Protein AF-A0A814Z137-F1 (afdb_monomer_lite)

InterPro domains:
  IPR005804 Fatty acid desaturase domain [PF00487] (3-78)

pLDDT: mean 86.77, std 10.57, range [56.31, 95.62]

Sequence (84 aa):
MLICGLCSSLRLFYFGTYIPHRPELVDGKFDQAVSWEKSKSASANRLVSFLCCYHFDYHWEHHRWPYAPWWDLWKCKELTKKIN

Structure (mmCIF, N/CA/C/O backbone):
data_AF-A0A814Z137-F1
#
_entry.id   AF-A0A814Z137-F1
#
loop_
_atom_site.group_PDB
_atom_site.id
_atom_site.type_symbol
_atom_site.label_atom_id
_atom_site.label_alt_id
_atom_site.label_comp_id
_atom_site.label_asym_id
_atom_site.label_entity_id
_atom_site.label_seq_id
_atom_site.pdbx_PDB_ins_code
_atom_site.Cartn_x
_atom_site.Cartn_y
_atom_site.Cartn_z
_atom_site.occupancy
_atom_site.B_iso_or_equiv
_atom_site.auth_seq_id
_atom_site.auth_comp_id
_atom_site.auth_asym_id
_atom_site.auth_atom_id
_atom_site.pdbx_PDB_model_num
ATOM 1 N N . MET A 1 1 ? 25.389 1.550 -8.597 1.00 67.81 1 MET A N 1
ATOM 2 C CA . MET A 1 1 ? 24.393 0.454 -8.527 1.00 67.81 1 MET A CA 1
ATOM 3 C C . MET A 1 1 ? 23.912 0.180 -7.098 1.00 67.81 1 MET A C 1
ATOM 5 O O . MET A 1 1 ? 22.708 0.125 -6.899 1.00 67.81 1 MET A O 1
ATOM 9 N N . LEU A 1 2 ? 24.805 0.103 -6.099 1.00 83.56 2 LEU A N 1
ATOM 10 C CA . LEU A 1 2 ? 24.447 -0.116 -4.681 1.00 83.56 2 LEU A CA 1
ATOM 11 C C . LEU A 1 2 ? 23.483 0.931 -4.088 1.00 83.56 2 LEU A C 1
ATOM 13 O O . LEU A 1 2 ? 22.535 0.568 -3.401 1.00 83.56 2 LEU A O 1
ATOM 17 N N . ILE A 1 3 ? 23.688 2.215 -4.396 1.00 89.50 3 ILE A N 1
ATOM 18 C CA . ILE A 1 3 ? 22.880 3.316 -3.843 1.00 89.50 3 ILE A CA 1
ATOM 19 C C . ILE A 1 3 ? 21.408 3.200 -4.273 1.00 89.50 3 ILE A C 1
ATOM 21 O O . ILE A 1 3 ? 20.517 3.277 -3.434 1.00 89.50 3 ILE A O 1
ATOM 25 N N . CYS A 1 4 ? 21.141 2.934 -5.557 1.00 89.81 4 CYS A N 1
ATOM 26 C CA . CYS A 1 4 ? 19.773 2.796 -6.067 1.00 89.81 4 CYS A CA 1
ATOM 27 C C . CYS A 1 4 ? 19.031 1.614 -5.426 1.00 89.81 4 CYS A C 1
ATOM 29 O O . CYS A 1 4 ? 17.864 1.748 -5.063 1.00 89.81 4 CYS A O 1
ATOM 31 N N . GLY A 1 5 ? 19.714 0.475 -5.256 1.00 91.00 5 GLY A N 1
ATOM 32 C CA . GLY A 1 5 ? 19.143 -0.702 -4.599 1.00 91.00 5 GLY A CA 1
ATOM 33 C C . GLY A 1 5 ? 18.801 -0.432 -3.136 1.00 91.00 5 GLY A C 1
ATOM 34 O O . GLY A 1 5 ? 17.692 -0.730 -2.703 1.00 91.00 5 GLY A O 1
ATOM 35 N N . LEU A 1 6 ? 19.705 0.218 -2.396 1.00 94.81 6 LEU A N 1
ATOM 36 C CA . LEU A 1 6 ? 19.467 0.577 -0.999 1.00 94.81 6 LEU A CA 1
ATOM 37 C C . LEU A 1 6 ? 18.286 1.545 -0.856 1.00 94.81 6 LEU A C 1
ATOM 39 O O . LEU A 1 6 ? 17.399 1.303 -0.042 1.00 94.81 6 LEU A O 1
ATOM 43 N N . CYS A 1 7 ? 18.224 2.597 -1.678 1.00 94.19 7 CYS A N 1
ATOM 44 C CA . CYS A 1 7 ? 17.098 3.532 -1.676 1.00 94.19 7 CYS A CA 1
ATOM 45 C C . CYS A 1 7 ? 15.770 2.839 -2.013 1.00 94.19 7 CYS A C 1
ATOM 47 O O . CYS A 1 7 ? 14.757 3.119 -1.374 1.00 94.19 7 CYS A O 1
ATOM 49 N N . SER A 1 8 ? 15.770 1.915 -2.979 1.00 91.00 8 SER A N 1
ATOM 50 C CA . SER A 1 8 ? 14.578 1.138 -3.335 1.00 91.00 8 SER A CA 1
ATOM 51 C C . SER A 1 8 ? 14.113 0.250 -2.178 1.00 91.00 8 SER A C 1
ATOM 53 O O . SER A 1 8 ? 12.929 0.253 -1.843 1.00 91.00 8 SER A O 1
ATOM 55 N N . SER A 1 9 ? 15.033 -0.470 -1.531 1.00 93.62 9 SER A N 1
ATOM 56 C CA . SER A 1 9 ? 14.719 -1.323 -0.379 1.00 93.62 9 SER A CA 1
ATOM 57 C C . SER A 1 9 ? 14.232 -0.512 0.820 1.00 93.62 9 SER A C 1
ATOM 59 O O . SER A 1 9 ? 13.246 -0.889 1.448 1.00 93.62 9 SER A O 1
ATOM 61 N N . LEU A 1 10 ? 14.863 0.631 1.107 1.00 95.31 10 LEU A N 1
ATOM 62 C CA . LEU A 1 10 ? 14.432 1.542 2.170 1.00 95.31 10 LEU A CA 1
ATOM 63 C C . LEU A 1 10 ? 13.029 2.090 1.905 1.00 95.31 10 LEU A C 1
ATOM 65 O O . LEU A 1 10 ? 12.204 2.109 2.815 1.00 95.31 10 LEU A O 1
ATOM 69 N N . ARG A 1 11 ? 12.736 2.492 0.662 1.00 94.56 11 ARG A N 1
ATOM 70 C CA . ARG A 1 11 ? 11.401 2.952 0.261 1.00 94.56 11 ARG A CA 1
ATOM 71 C C . ARG A 1 11 ? 10.350 1.864 0.483 1.00 94.56 11 ARG A C 1
ATOM 73 O O . ARG A 1 11 ? 9.326 2.138 1.106 1.00 94.56 11 ARG A O 1
ATOM 80 N N . LEU A 1 12 ? 10.611 0.646 0.002 1.00 92.31 12 LEU A N 1
ATOM 81 C CA . LEU A 1 12 ? 9.702 -0.489 0.160 1.00 92.31 12 LEU A CA 1
ATOM 82 C C . LEU A 1 12 ? 9.481 -0.827 1.637 1.00 92.31 12 LEU A C 1
ATOM 84 O O . LEU A 1 12 ? 8.338 -0.951 2.063 1.00 92.31 12 LEU A O 1
ATOM 88 N N . PHE A 1 13 ? 10.552 -0.921 2.426 1.00 93.44 13 PHE A N 1
ATOM 89 C CA . PHE A 1 13 ? 10.456 -1.206 3.855 1.00 93.44 13 PHE A CA 1
ATOM 90 C C . PHE A 1 13 ? 9.667 -0.122 4.592 1.00 93.44 13 PHE A C 1
ATOM 92 O O . PHE A 1 13 ? 8.762 -0.427 5.365 1.00 93.44 13 PHE A O 1
ATOM 99 N N . TYR A 1 14 ? 9.974 1.151 4.338 1.00 93.44 14 TYR A N 1
ATOM 100 C CA . TYR A 1 14 ? 9.358 2.257 5.058 1.00 93.44 14 TYR A CA 1
ATOM 101 C C . TYR A 1 14 ? 7.855 2.362 4.770 1.00 93.44 14 TYR A C 1
ATOM 103 O O . TYR A 1 14 ? 7.048 2.324 5.700 1.00 93.44 14 TYR A O 1
ATOM 111 N N . PHE A 1 15 ? 7.464 2.442 3.494 1.00 93.25 15 PHE A N 1
ATOM 112 C CA . PHE A 1 15 ? 6.060 2.619 3.109 1.00 93.25 15 PHE A CA 1
ATOM 113 C C . PHE A 1 15 ? 5.257 1.315 3.097 1.00 93.25 15 PHE A C 1
ATOM 115 O O . PHE A 1 15 ? 4.065 1.342 3.384 1.00 93.25 15 PHE A O 1
ATOM 122 N N . GLY A 1 16 ? 5.889 0.191 2.759 1.00 90.00 16 GLY A N 1
ATOM 123 C CA . GLY A 1 16 ? 5.230 -1.109 2.636 1.00 90.00 16 GLY A CA 1
ATOM 124 C C . GLY A 1 16 ? 5.187 -1.918 3.931 1.00 90.00 16 GLY A C 1
ATOM 125 O O . GLY A 1 16 ? 4.288 -2.734 4.084 1.00 90.00 16 GLY A O 1
ATOM 126 N N . THR A 1 17 ? 6.110 -1.704 4.875 1.00 89.50 17 THR A N 1
ATOM 127 C CA . THR A 1 17 ? 6.178 -2.505 6.111 1.00 89.50 17 THR A CA 1
ATOM 128 C C . THR A 1 17 ? 6.099 -1.645 7.366 1.00 89.50 17 THR A C 1
ATOM 130 O O . THR A 1 17 ? 5.223 -1.869 8.193 1.00 89.50 17 THR A O 1
ATOM 133 N N . TYR A 1 18 ? 6.961 -0.644 7.531 1.00 90.31 18 TYR A N 1
ATOM 134 C CA . TYR A 1 18 ? 7.052 0.094 8.790 1.00 90.31 18 TYR A CA 1
ATOM 135 C C . TYR A 1 18 ? 5.816 0.960 9.070 1.00 90.31 18 TYR A C 1
ATOM 137 O O . TYR A 1 18 ? 5.196 0.810 10.118 1.00 90.31 18 TYR A O 1
ATOM 145 N N . ILE A 1 19 ? 5.422 1.849 8.149 1.00 89.94 19 ILE A N 1
ATOM 146 C CA . ILE A 1 19 ? 4.264 2.737 8.364 1.00 89.94 19 ILE A CA 1
ATOM 147 C C . ILE A 1 19 ? 2.961 1.958 8.632 1.00 89.94 19 ILE A C 1
ATOM 149 O O . ILE A 1 19 ? 2.280 2.316 9.592 1.00 89.94 19 ILE A O 1
ATOM 153 N N . PRO A 1 20 ? 2.599 0.918 7.853 1.00 88.69 20 PRO A N 1
ATOM 154 C CA . PRO A 1 20 ? 1.337 0.198 8.048 1.00 88.69 20 PRO A CA 1
ATOM 155 C C . PRO A 1 20 ? 1.240 -0.600 9.354 1.00 88.69 20 PRO A C 1
ATOM 157 O O . PRO A 1 20 ? 0.124 -0.881 9.791 1.00 88.69 20 PRO A O 1
ATOM 160 N N . HIS A 1 21 ? 2.380 -0.971 9.953 1.00 85.94 21 HIS A N 1
ATOM 161 C CA . HIS A 1 21 ? 2.451 -1.875 11.111 1.00 85.94 21 HIS A CA 1
ATOM 162 C C . HIS A 1 21 ? 3.018 -1.227 12.376 1.00 85.94 21 HIS A C 1
ATOM 164 O O . HIS A 1 21 ? 3.064 -1.871 13.424 1.00 85.94 21 HIS A O 1
ATOM 170 N N . ARG A 1 22 ? 3.482 0.027 12.315 1.00 84.94 22 ARG A N 1
ATOM 171 C CA . ARG A 1 22 ? 3.964 0.705 13.519 1.00 84.94 22 ARG A CA 1
ATOM 172 C C . ARG A 1 22 ? 2.804 0.887 14.514 1.00 84.94 22 ARG A C 1
ATOM 174 O O . ARG A 1 22 ? 1.695 1.238 14.097 1.00 84.94 22 ARG A O 1
ATOM 181 N N . PRO A 1 23 ? 3.050 0.704 15.819 1.00 80.94 23 PRO A N 1
ATOM 182 C CA . PRO A 1 23 ? 2.049 0.975 16.837 1.00 80.94 23 PRO A CA 1
ATOM 183 C C . PRO A 1 23 ? 1.704 2.467 16.857 1.00 80.94 23 PRO A C 1
ATOM 185 O O . PRO A 1 23 ? 2.573 3.326 16.682 1.00 80.94 23 PRO A O 1
ATOM 188 N N . GLU A 1 24 ? 0.429 2.775 17.074 1.00 76.94 24 GLU A N 1
ATOM 189 C CA . GLU A 1 24 ? -0.024 4.146 17.306 1.00 76.94 24 GLU A CA 1
ATOM 190 C C . GLU A 1 24 ? -0.152 4.413 18.802 1.00 76.94 24 GLU A C 1
ATOM 192 O O . GLU A 1 24 ? -0.385 3.506 19.602 1.00 76.94 24 GLU A O 1
ATOM 197 N N . LEU A 1 25 ? 0.031 5.676 19.175 1.00 77.38 25 LEU A N 1
ATOM 198 C CA . LEU A 1 25 ? -0.247 6.143 20.523 1.00 77.38 25 LEU A CA 1
ATOM 199 C C . LEU A 1 25 ? -1.744 6.43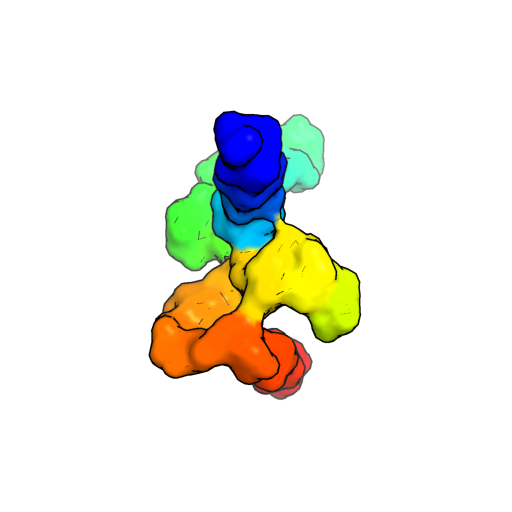3 20.621 1.00 77.38 25 LEU A C 1
ATOM 201 O O . LEU A 1 25 ? -2.236 7.349 19.964 1.00 77.38 25 LEU A O 1
ATOM 205 N N . VAL A 1 26 ? -2.448 5.665 21.445 1.00 74.69 26 VAL A N 1
ATOM 206 C CA . VAL A 1 26 ? -3.852 5.897 21.796 1.00 74.69 26 VAL A CA 1
ATOM 207 C C . VAL A 1 26 ? -3.881 6.217 23.288 1.00 74.69 26 VAL A C 1
ATOM 209 O O . VAL A 1 26 ? -3.366 5.450 24.101 1.00 74.69 26 VAL A O 1
ATOM 212 N N . ASP A 1 27 ? -4.388 7.398 23.646 1.00 79.81 27 ASP A N 1
ATOM 213 C CA . ASP A 1 27 ? -4.477 7.882 25.034 1.00 79.81 27 ASP A CA 1
ATOM 214 C C . ASP A 1 27 ? -3.152 7.813 25.825 1.00 79.81 27 ASP A C 1
ATOM 216 O O . ASP A 1 27 ? -3.103 7.443 26.999 1.00 79.81 27 ASP A O 1
ATOM 220 N N . GLY A 1 28 ? -2.037 8.150 25.167 1.00 78.62 28 GLY A N 1
ATOM 221 C CA . GLY A 1 28 ? -0.705 8.183 25.787 1.00 78.62 28 GLY A CA 1
ATOM 222 C C . GLY A 1 28 ? -0.068 6.808 26.023 1.00 78.62 28 GLY A C 1
ATOM 223 O O . GLY A 1 28 ? 1.011 6.733 26.613 1.00 78.62 28 GLY A O 1
ATOM 224 N N . LYS A 1 29 ? -0.690 5.724 25.548 1.00 73.25 29 LYS A N 1
ATOM 225 C CA . LYS A 1 29 ? -0.128 4.369 25.561 1.00 73.25 29 LYS A CA 1
ATOM 226 C C . LYS A 1 29 ? 0.056 3.874 24.132 1.00 73.25 29 LYS A C 1
ATOM 228 O O . LYS A 1 29 ? -0.742 4.181 23.252 1.00 73.25 29 LYS A O 1
ATOM 233 N N . PHE A 1 30 ? 1.113 3.103 23.894 1.00 69.56 30 PHE A N 1
ATOM 234 C CA . PHE A 1 30 ? 1.230 2.378 22.633 1.00 69.56 30 PHE A CA 1
ATOM 235 C C . PHE A 1 30 ? 0.129 1.325 22.582 1.00 69.56 30 PHE A C 1
ATOM 237 O O . PHE A 1 30 ? 0.025 0.503 23.497 1.00 69.56 30 PHE A O 1
ATOM 244 N N . ASP A 1 31 ? -0.679 1.358 21.527 1.00 68.25 31 ASP A N 1
ATOM 245 C CA . ASP A 1 31 ? -1.623 0.289 21.239 1.00 68.25 31 ASP A CA 1
ATOM 246 C C . ASP A 1 31 ? -0.828 -1.005 21.014 1.00 68.25 31 ASP A C 1
ATOM 248 O O . ASP A 1 31 ? -0.122 -1.165 20.016 1.00 68.25 31 ASP A O 1
ATOM 252 N N . GLN A 1 32 ? -0.892 -1.911 21.991 1.00 61.19 32 GLN A N 1
ATOM 253 C CA . GLN A 1 32 ? -0.202 -3.201 21.948 1.00 61.19 32 GLN A CA 1
ATOM 254 C C . GLN A 1 32 ? -0.890 -4.186 20.987 1.00 61.19 32 GLN A C 1
ATOM 256 O O . GLN A 1 32 ? -0.350 -5.260 20.729 1.00 61.19 32 GLN A O 1
ATOM 261 N N . ALA A 1 33 ? -2.065 -3.834 20.451 1.00 56.31 33 ALA A N 1
ATOM 262 C CA . ALA A 1 33 ? -2.913 -4.701 19.642 1.00 56.31 33 ALA A CA 1
ATOM 263 C C . ALA A 1 33 ? -2.910 -4.350 18.143 1.00 56.31 33 ALA A C 1
ATOM 265 O O . ALA A 1 33 ? -3.889 -4.622 17.436 1.00 56.31 33 ALA A O 1
ATOM 266 N N . VAL A 1 34 ? -1.796 -3.834 17.609 1.00 59.00 34 VAL A N 1
ATOM 267 C CA . VAL A 1 34 ? -1.514 -3.976 16.170 1.00 59.00 34 VAL A CA 1
ATOM 268 C C . VAL A 1 34 ? -1.167 -5.439 15.889 1.00 59.00 34 VAL A C 1
ATOM 270 O O . VAL A 1 34 ? -0.008 -5.825 15.779 1.00 59.00 34 VAL A O 1
ATOM 273 N N . SER A 1 35 ? -2.204 -6.283 15.834 1.00 60.12 35 SER A N 1
ATOM 274 C CA . SER A 1 35 ? -2.100 -7.631 15.272 1.00 60.12 35 SER A CA 1
ATOM 275 C C . SER A 1 35 ? -1.413 -7.537 13.907 1.00 60.12 35 SER A C 1
ATOM 277 O O . SER A 1 35 ? -1.664 -6.598 13.153 1.00 60.12 35 SER A O 1
ATOM 279 N N . TRP A 1 36 ? -0.586 -8.523 13.564 1.00 56.78 36 TRP A N 1
ATOM 280 C CA . TRP A 1 36 ? -0.022 -8.670 12.218 1.00 56.78 36 TRP A CA 1
ATOM 281 C C . TRP A 1 36 ? -1.119 -8.746 11.134 1.00 56.78 36 TRP A C 1
ATOM 283 O O . TRP A 1 36 ? -0.862 -8.431 9.979 1.00 56.78 36 TRP A O 1
ATOM 293 N N . GLU A 1 37 ? -2.354 -9.087 11.520 1.00 58.88 37 GLU A N 1
ATOM 294 C CA . GLU A 1 37 ? -3.556 -9.071 10.673 1.00 58.88 37 GLU A CA 1
ATOM 295 C C . GLU A 1 37 ? -4.184 -7.669 10.528 1.00 58.88 37 GLU A C 1
ATOM 297 O O . GLU A 1 37 ? -4.995 -7.432 9.634 1.00 58.88 37 GLU A O 1
ATOM 302 N N . LYS A 1 38 ? -3.835 -6.719 11.405 1.00 68.62 38 LYS A N 1
ATOM 303 C CA . LYS A 1 38 ? -4.339 -5.336 11.419 1.00 68.62 38 LYS A CA 1
ATOM 304 C C . LYS A 1 38 ? -3.306 -4.366 10.849 1.00 68.62 38 LYS A C 1
ATOM 306 O O . LYS A 1 38 ? -2.876 -3.421 11.509 1.00 68.62 38 LYS A O 1
ATOM 311 N N . SER A 1 39 ? -2.939 -4.563 9.590 1.00 78.50 39 SER A N 1
ATOM 312 C CA . SER A 1 39 ? -2.217 -3.540 8.835 1.00 78.50 39 SER A CA 1
ATOM 313 C C . SER A 1 39 ? -3.137 -2.374 8.474 1.00 78.50 39 SER A C 1
ATOM 315 O O . SER A 1 39 ? -4.288 -2.594 8.085 1.00 78.50 39 SER A O 1
ATOM 317 N N . LYS A 1 40 ? -2.631 -1.144 8.546 1.00 85.56 40 LYS A N 1
ATOM 318 C CA . LYS A 1 40 ? -3.379 0.063 8.166 1.00 85.56 40 LYS A CA 1
ATOM 319 C C . LYS A 1 40 ? -3.086 0.472 6.729 1.00 85.56 40 LYS A C 1
ATOM 321 O O . LYS A 1 40 ? -2.017 0.197 6.192 1.00 85.56 40 LYS A O 1
ATOM 326 N N . SER A 1 41 ? -4.021 1.201 6.137 1.00 90.19 41 SER A N 1
ATOM 327 C CA . SER A 1 41 ? -3.828 1.810 4.822 1.00 90.19 41 SER A CA 1
ATOM 328 C C . SER A 1 41 ? -3.523 3.288 4.943 1.00 90.19 41 SER A C 1
ATOM 330 O O . SER A 1 41 ? -4.144 4.004 5.729 1.00 90.19 41 SER A O 1
ATOM 332 N N . ALA A 1 42 ? -2.575 3.765 4.143 1.00 88.81 42 ALA A N 1
ATOM 333 C CA . ALA A 1 42 ? -2.235 5.177 4.098 1.00 88.81 42 ALA A CA 1
ATOM 334 C C . ALA A 1 42 ? -3.442 6.024 3.669 1.00 88.81 42 ALA A C 1
ATOM 336 O O . ALA A 1 42 ? -4.227 5.624 2.811 1.00 88.81 42 ALA A O 1
ATOM 337 N N . SER A 1 43 ? -3.570 7.247 4.184 1.00 88.88 43 SER A N 1
ATOM 338 C CA . SER A 1 43 ? -4.607 8.208 3.768 1.00 88.88 43 SER A CA 1
ATOM 339 C C . SER A 1 43 ? -4.287 8.923 2.445 1.00 88.88 43 SER A C 1
ATOM 341 O O . SER A 1 43 ? -5.117 9.673 1.932 1.00 88.88 43 SER A O 1
ATOM 343 N N . ALA A 1 44 ? -3.118 8.652 1.854 1.00 88.69 44 ALA A N 1
ATOM 344 C CA . ALA A 1 44 ? -2.652 9.265 0.616 1.00 88.69 44 ALA A CA 1
ATOM 345 C C . ALA A 1 44 ? -3.645 9.091 -0.549 1.00 88.69 44 ALA A C 1
ATOM 347 O O . ALA A 1 44 ? -4.290 8.041 -0.705 1.00 88.69 44 ALA A O 1
ATOM 348 N N . ASN A 1 45 ? -3.736 10.123 -1.395 1.00 92.56 45 ASN A N 1
ATOM 349 C CA . ASN A 1 45 ? -4.457 10.051 -2.665 1.00 92.56 45 ASN A CA 1
ATOM 350 C C . ASN A 1 45 ? -3.733 9.115 -3.652 1.00 92.56 45 ASN A C 1
ATOM 352 O O . ASN A 1 45 ? -2.593 8.707 -3.417 1.00 92.56 45 ASN A O 1
ATOM 356 N N . ARG A 1 46 ? -4.397 8.782 -4.764 1.00 94.06 46 ARG A N 1
ATOM 357 C CA . ARG A 1 46 ? -3.883 7.834 -5.763 1.00 94.06 46 ARG A CA 1
ATOM 358 C C . ARG A 1 46 ? -2.487 8.214 -6.273 1.00 94.06 46 ARG A C 1
ATOM 360 O O . ARG A 1 46 ? -1.603 7.369 -6.305 1.00 94.06 46 ARG A O 1
ATOM 367 N N . LEU A 1 47 ? -2.267 9.474 -6.644 1.00 95.19 47 LEU A N 1
ATOM 368 C CA . LEU A 1 47 ? -0.990 9.901 -7.228 1.00 95.19 47 LEU A CA 1
ATOM 369 C C . LEU A 1 47 ? 0.161 9.803 -6.222 1.00 95.19 47 LEU A C 1
ATOM 371 O O . LEU A 1 47 ? 1.215 9.262 -6.545 1.00 95.19 47 LEU A O 1
ATOM 375 N N . VAL A 1 48 ? -0.054 10.270 -4.991 1.00 94.69 48 VAL A N 1
ATOM 376 C CA . VAL A 1 48 ? 0.965 10.220 -3.931 1.00 94.69 48 VAL A CA 1
ATOM 377 C C . VAL A 1 48 ? 1.309 8.774 -3.584 1.00 94.69 48 VAL A C 1
ATOM 379 O O . VAL A 1 48 ? 2.479 8.415 -3.531 1.00 94.69 48 VAL A O 1
ATOM 382 N N . SER A 1 49 ? 0.299 7.922 -3.434 1.00 94.25 49 SER A N 1
ATOM 383 C CA . SER A 1 49 ? 0.470 6.496 -3.148 1.00 94.25 49 SER A CA 1
ATOM 384 C C . SER A 1 49 ? 1.260 5.753 -4.238 1.00 94.25 49 SER A C 1
ATOM 386 O O . SER A 1 49 ? 2.174 4.978 -3.936 1.00 94.25 49 SER A O 1
ATOM 388 N N . PHE A 1 50 ? 0.985 6.046 -5.515 1.00 94.94 50 PHE A N 1
ATOM 389 C CA . PHE A 1 50 ? 1.756 5.504 -6.637 1.00 94.94 50 PHE A CA 1
ATOM 390 C C . PHE A 1 50 ? 3.240 5.887 -6.539 1.00 94.94 50 PHE A C 1
ATOM 392 O O . PHE A 1 50 ? 4.118 5.025 -6.635 1.00 94.94 50 PHE A O 1
ATOM 399 N N . LEU A 1 51 ? 3.521 7.169 -6.289 1.00 93.69 51 LEU A N 1
ATOM 400 C CA . LEU A 1 51 ? 4.888 7.682 -6.185 1.00 93.69 51 LEU A CA 1
ATOM 401 C C . LEU A 1 51 ? 5.628 7.140 -4.954 1.00 93.69 51 LEU A C 1
ATOM 403 O O . LEU A 1 51 ? 6.819 6.841 -5.049 1.00 93.69 51 LEU A O 1
ATOM 407 N N . CYS A 1 52 ? 4.933 6.970 -3.828 1.00 92.75 52 CYS A N 1
ATOM 408 C CA . CYS A 1 52 ? 5.505 6.450 -2.589 1.00 92.75 52 CYS A CA 1
ATOM 409 C C . CYS A 1 52 ? 5.866 4.967 -2.695 1.00 92.75 52 CYS A C 1
ATOM 411 O O . CYS A 1 52 ? 6.996 4.594 -2.380 1.00 92.75 52 CYS A O 1
ATOM 413 N N . CYS A 1 53 ? 4.929 4.110 -3.115 1.00 93.44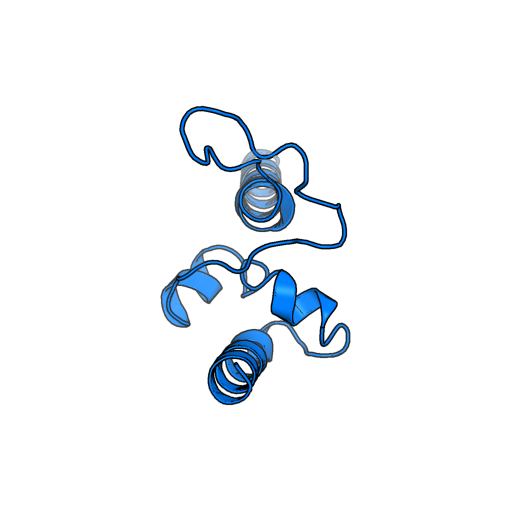 53 CYS A N 1
ATOM 414 C CA . CYS A 1 53 ? 5.141 2.662 -3.078 1.00 93.44 53 CYS A CA 1
ATOM 415 C C . CYS A 1 53 ? 4.279 1.875 -4.075 1.00 93.44 53 CYS A C 1
ATOM 417 O O . CYS A 1 53 ? 3.864 0.767 -3.763 1.00 93.44 53 CYS A O 1
ATOM 419 N N . TYR A 1 54 ? 3.983 2.410 -5.265 1.00 94.38 54 TYR A N 1
ATOM 420 C CA . TYR A 1 54 ? 3.154 1.707 -6.261 1.00 94.38 54 TYR A CA 1
ATOM 421 C C . TYR A 1 54 ? 1.828 1.179 -5.675 1.00 94.38 54 TYR A C 1
ATOM 423 O O . TYR A 1 54 ? 1.387 0.095 -6.034 1.00 94.38 54 TYR A O 1
ATOM 431 N N . HIS A 1 55 ? 1.208 1.929 -4.758 1.00 95.19 55 HIS A N 1
ATOM 432 C CA . HIS A 1 55 ? -0.016 1.544 -4.043 1.00 95.19 55 HIS A CA 1
ATOM 433 C C . HIS A 1 55 ? 0.089 0.458 -2.964 1.00 95.19 55 HIS A C 1
ATOM 435 O O . HIS A 1 55 ? -0.912 0.170 -2.312 1.00 95.19 55 HIS A O 1
ATOM 441 N N . PHE A 1 56 ? 1.275 -0.084 -2.674 1.00 93.56 56 PHE A N 1
ATOM 442 C CA . PHE A 1 56 ? 1.463 -1.022 -1.554 1.00 93.56 56 PHE A CA 1
ATOM 443 C C . PHE A 1 56 ? 1.346 -0.370 -0.162 1.00 93.56 56 PHE A C 1
ATOM 445 O O . PHE A 1 56 ? 1.318 -1.067 0.852 1.00 93.56 56 PHE A O 1
ATOM 452 N N . ASP A 1 57 ? 1.242 0.960 -0.099 1.00 92.44 57 ASP A N 1
ATOM 453 C CA . ASP A 1 57 ? 0.859 1.699 1.109 1.00 92.44 57 ASP A CA 1
ATOM 454 C C . ASP A 1 57 ? -0.641 1.546 1.449 1.00 92.44 57 ASP A C 1
ATOM 456 O O . ASP A 1 57 ? -1.066 1.873 2.559 1.00 92.44 57 ASP A O 1
ATOM 460 N N . TYR A 1 58 ? -1.453 1.010 0.530 1.00 92.81 58 TYR A N 1
ATOM 461 C CA . TYR A 1 58 ? -2.831 0.558 0.768 1.00 92.81 58 TYR A CA 1
ATOM 462 C C . TYR A 1 58 ? -2.820 -0.884 1.293 1.00 92.81 58 TYR A C 1
ATOM 464 O O . TYR A 1 58 ? -3.321 -1.816 0.661 1.00 92.81 58 TYR A O 1
ATOM 472 N N . HIS A 1 59 ? -2.144 -1.077 2.428 1.00 92.25 59 HIS A N 1
ATOM 473 C CA . HIS A 1 59 ? -1.747 -2.401 2.903 1.00 92.25 59 HIS A CA 1
ATOM 474 C C . HIS A 1 59 ? -2.947 -3.279 3.268 1.00 92.25 59 HIS A C 1
ATOM 476 O O . HIS A 1 59 ? -2.976 -4.459 2.924 1.00 92.25 59 HIS A O 1
ATOM 482 N N . TRP A 1 60 ? -3.970 -2.693 3.896 1.00 90.06 60 TRP A N 1
ATOM 483 C CA . TRP A 1 60 ? -5.187 -3.423 4.238 1.00 90.06 60 TRP A CA 1
ATOM 484 C C . TRP A 1 60 ? -5.903 -3.933 2.984 1.00 90.06 60 TRP A C 1
ATOM 486 O O . TRP A 1 60 ? -6.307 -5.092 2.926 1.00 90.06 60 TRP A O 1
ATOM 496 N N . GLU A 1 61 ? -6.020 -3.098 1.948 1.00 92.81 61 GLU A N 1
ATOM 497 C CA . GLU A 1 61 ? -6.634 -3.499 0.684 1.00 92.81 61 GLU A CA 1
ATOM 498 C C . GLU A 1 61 ? -5.817 -4.569 -0.034 1.00 92.81 61 GLU A C 1
ATOM 500 O O . GLU A 1 61 ? -6.393 -5.490 -0.606 1.00 92.81 61 GLU A O 1
ATOM 505 N N . HIS A 1 62 ? -4.489 -4.486 0.024 1.00 92.06 62 HIS A N 1
ATOM 506 C CA . HIS A 1 62 ? -3.627 -5.516 -0.542 1.00 92.06 62 HIS A CA 1
ATOM 507 C C . HIS A 1 62 ? -3.856 -6.885 0.119 1.00 92.06 62 HIS A C 1
ATOM 509 O O . HIS A 1 62 ? -4.025 -7.874 -0.590 1.00 92.06 62 HIS A O 1
ATOM 515 N N . HIS A 1 63 ? -3.954 -6.950 1.453 1.00 90.19 63 HIS A N 1
ATOM 516 C CA . HIS A 1 63 ? -4.291 -8.201 2.152 1.00 90.19 63 HIS A CA 1
ATOM 517 C C . HIS A 1 63 ? -5.723 -8.663 1.887 1.00 90.19 63 HIS A C 1
ATOM 519 O O . HIS A 1 63 ? -5.983 -9.862 1.798 1.00 90.19 63 HIS A O 1
ATOM 525 N N . ARG A 1 64 ? -6.667 -7.726 1.736 1.00 91.00 64 ARG A N 1
ATOM 526 C CA . ARG A 1 64 ? -8.070 -8.045 1.444 1.00 91.00 64 ARG A CA 1
ATOM 527 C C . ARG A 1 64 ? -8.263 -8.603 0.031 1.00 91.00 64 ARG A C 1
ATOM 529 O O . ARG A 1 64 ? -9.096 -9.489 -0.153 1.00 91.00 64 ARG A O 1
ATOM 536 N N . TRP A 1 65 ? -7.511 -8.097 -0.946 1.00 92.81 65 TRP A N 1
ATOM 537 C CA . TRP A 1 65 ? -7.542 -8.523 -2.347 1.00 92.81 65 TRP A CA 1
ATOM 538 C C . TRP A 1 65 ? -6.127 -8.866 -2.842 1.00 92.81 65 TRP A C 1
ATOM 540 O O . TRP A 1 65 ? -5.567 -8.128 -3.655 1.00 92.81 65 TRP A O 1
ATOM 550 N N . PR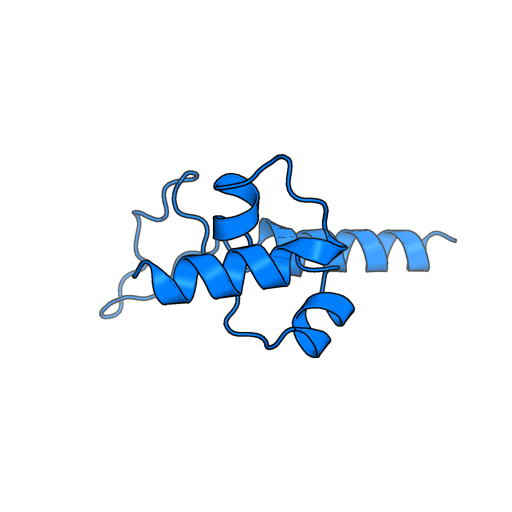O A 1 66 ? -5.553 -10.012 -2.428 1.00 91.88 66 PRO A N 1
ATOM 551 C CA . PRO A 1 66 ? -4.162 -10.370 -2.740 1.00 91.88 66 PRO A CA 1
ATOM 552 C C . PRO A 1 66 ? -3.902 -10.570 -4.241 1.00 91.88 66 PRO A C 1
ATOM 554 O O . PRO A 1 66 ? -2.765 -10.487 -4.697 1.00 91.88 66 PRO A O 1
ATOM 557 N N . TYR A 1 67 ? -4.957 -10.815 -5.020 1.00 94.44 67 TYR A N 1
ATOM 558 C CA . TYR A 1 67 ? -4.893 -10.981 -6.473 1.0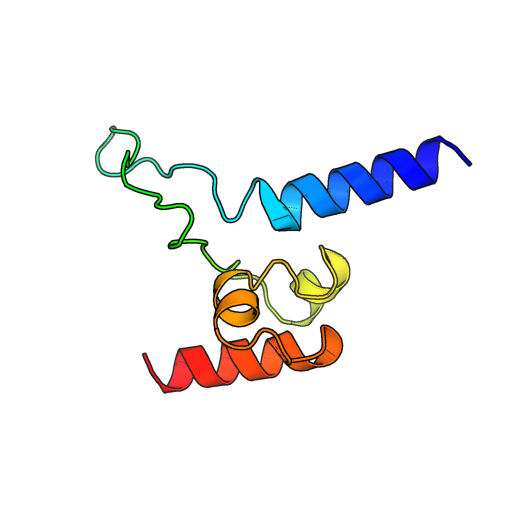0 94.44 67 TYR A CA 1
ATOM 559 C C . TYR A 1 67 ? -5.016 -9.662 -7.244 1.00 94.44 67 TYR A C 1
ATOM 561 O O . TYR A 1 67 ? -4.854 -9.656 -8.465 1.00 94.44 67 TYR A O 1
ATOM 569 N N . ALA A 1 68 ? -5.338 -8.553 -6.570 1.00 95.00 68 ALA A N 1
ATOM 570 C CA . ALA A 1 68 ? -5.415 -7.259 -7.226 1.00 95.00 68 ALA A CA 1
ATOM 571 C C . ALA A 1 68 ? -4.002 -6.815 -7.634 1.00 95.00 68 ALA A C 1
ATOM 573 O O . ALA A 1 68 ? -3.109 -6.743 -6.783 1.00 95.00 68 ALA A O 1
ATOM 574 N N . PRO A 1 69 ? -3.769 -6.498 -8.917 1.00 95.31 69 PRO A N 1
ATOM 575 C CA . PRO A 1 69 ? -2.476 -5.992 -9.328 1.00 95.31 69 PRO A CA 1
ATOM 576 C C . PRO A 1 69 ? -2.247 -4.595 -8.745 1.00 95.31 69 PRO A C 1
ATOM 578 O O . PRO A 1 69 ? -3.188 -3.833 -8.509 1.00 95.31 69 PRO A O 1
ATOM 581 N N . TRP A 1 70 ? -0.978 -4.228 -8.559 1.00 92.50 70 TRP A N 1
ATOM 582 C CA . TRP A 1 70 ? -0.601 -2.987 -7.878 1.00 92.50 70 TRP A CA 1
ATOM 583 C C . TRP A 1 70 ? -1.238 -1.736 -8.511 1.00 92.50 70 TRP A C 1
ATOM 585 O O . TRP A 1 70 ? -1.665 -0.834 -7.796 1.00 92.50 70 TRP A O 1
ATOM 595 N N . TRP A 1 71 ? -1.405 -1.698 -9.839 1.00 94.12 71 TRP A N 1
ATOM 596 C CA . TRP A 1 71 ? -2.012 -0.566 -10.555 1.00 94.12 71 TRP A CA 1
ATOM 597 C C . TRP A 1 71 ? -3.527 -0.423 -10.356 1.00 94.12 71 TRP A C 1
ATOM 599 O O . TRP A 1 71 ? -4.076 0.619 -10.716 1.00 94.12 71 TRP A O 1
ATOM 609 N N . ASP A 1 72 ? -4.205 -1.426 -9.792 1.00 95.62 72 ASP A N 1
ATOM 610 C CA . ASP A 1 72 ? -5.642 -1.405 -9.493 1.00 95.62 72 ASP A CA 1
ATOM 611 C C . ASP A 1 72 ? -5.951 -1.321 -7.990 1.00 95.62 72 ASP A C 1
ATOM 613 O O . ASP A 1 72 ? -7.110 -1.124 -7.623 1.00 95.62 72 ASP A O 1
ATOM 617 N N . LEU A 1 73 ? -4.944 -1.359 -7.107 1.00 94.88 73 LEU A N 1
ATOM 618 C CA . LEU A 1 73 ? -5.145 -1.266 -5.650 1.00 94.88 73 LEU A CA 1
ATOM 619 C C . LEU A 1 73 ? -5.870 0.017 -5.208 1.00 94.88 73 LEU A C 1
ATOM 621 O O . LEU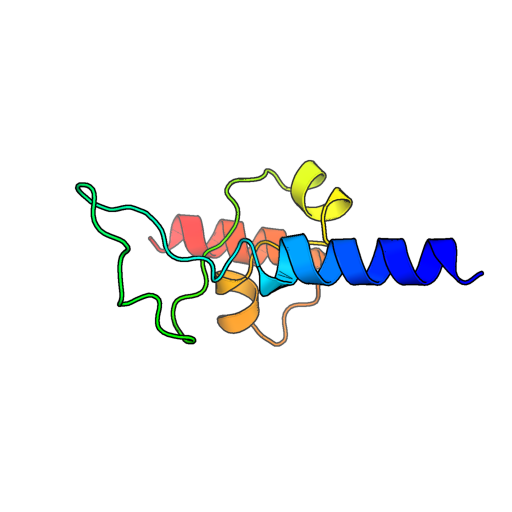 A 1 73 ? -6.585 0.025 -4.207 1.00 94.88 73 LEU A O 1
ATOM 625 N N . TRP A 1 74 ? -5.755 1.111 -5.960 1.00 95.00 74 TRP A N 1
ATOM 626 C CA . TRP A 1 74 ? -6.530 2.324 -5.681 1.00 95.00 74 TRP A CA 1
ATOM 627 C C . TRP A 1 74 ? -8.042 2.118 -5.868 1.00 95.00 74 TRP A C 1
ATOM 629 O O . TRP A 1 74 ? -8.818 2.702 -5.114 1.00 95.00 74 TRP A O 1
ATOM 639 N N . LYS A 1 75 ? -8.473 1.252 -6.800 1.00 95.38 75 LYS A N 1
ATOM 640 C CA . LYS A 1 75 ? -9.887 0.871 -6.954 1.00 95.38 75 LYS A CA 1
ATOM 641 C C . LYS A 1 75 ? -10.346 0.043 -5.761 1.00 95.38 75 LYS A C 1
ATOM 643 O O . LYS A 1 75 ? -11.434 0.273 -5.247 1.00 95.38 75 LYS A O 1
ATOM 648 N N . CYS A 1 76 ? -9.504 -0.879 -5.287 1.00 94.44 76 CYS A N 1
ATOM 649 C CA . CYS A 1 76 ? -9.760 -1.636 -4.061 1.00 94.44 76 CYS A CA 1
ATOM 650 C C . CYS A 1 76 ? -10.006 -0.694 -2.875 1.00 94.44 76 CYS A C 1
ATOM 652 O O . CYS A 1 76 ? -10.995 -0.850 -2.168 1.00 94.44 76 CYS A O 1
ATOM 654 N N . LYS A 1 77 ? -9.191 0.356 -2.728 1.00 92.69 77 LYS A N 1
ATOM 655 C CA . LYS A 1 77 ? -9.385 1.393 -1.701 1.00 92.69 77 LYS A CA 1
ATOM 656 C C . LYS A 1 77 ? -10.694 2.162 -1.858 1.00 92.69 77 LYS A C 1
ATOM 658 O O . LYS A 1 77 ? -11.365 2.446 -0.868 1.00 92.69 77 LYS A O 1
ATOM 663 N N . GLU A 1 78 ? -11.076 2.508 -3.082 1.00 93.69 78 GLU A N 1
ATOM 664 C CA . GLU A 1 78 ? -12.374 3.139 -3.347 1.00 93.69 78 GLU A CA 1
ATOM 665 C C . GLU A 1 78 ? -13.549 2.216 -3.008 1.00 93.69 78 GLU A C 1
ATOM 667 O O . GLU A 1 78 ? -14.558 2.692 -2.493 1.00 93.69 78 GLU A O 1
ATOM 672 N N . LEU A 1 79 ? -13.422 0.909 -3.252 1.00 93.12 79 LEU A N 1
ATOM 673 C CA . LEU A 1 79 ? -14.426 -0.084 -2.871 1.00 93.12 79 LEU A CA 1
ATOM 674 C C . LEU A 1 79 ? -14.513 -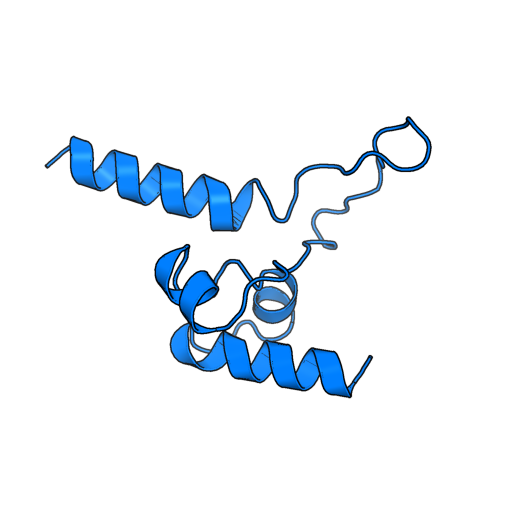0.227 -1.349 1.00 93.12 79 LEU A C 1
ATOM 676 O O . LEU A 1 79 ? -15.613 -0.167 -0.811 1.00 93.12 79 LEU A O 1
ATOM 680 N N . THR A 1 80 ? -13.382 -0.325 -0.643 1.00 89.94 80 THR A N 1
ATOM 681 C CA . THR A 1 80 ? -13.342 -0.352 0.832 1.00 89.94 80 THR A CA 1
ATOM 682 C C . THR A 1 80 ? -14.071 0.838 1.439 1.00 89.94 80 THR A C 1
ATOM 684 O O . THR A 1 80 ? -14.893 0.669 2.332 1.00 89.94 80 THR A O 1
ATOM 687 N N . LYS A 1 81 ? -13.815 2.044 0.918 1.00 88.06 81 LYS A N 1
ATOM 688 C CA . LYS A 1 81 ? -14.471 3.278 1.374 1.00 88.06 81 LYS A CA 1
ATOM 689 C C . LYS A 1 81 ? -15.980 3.313 1.134 1.00 88.06 81 LYS A C 1
ATOM 691 O O . LYS A 1 81 ? -16.646 4.120 1.758 1.00 88.06 81 LYS A O 1
ATOM 696 N N . LYS A 1 82 ? -16.496 2.527 0.185 1.00 88.31 82 LYS A N 1
ATOM 697 C CA . LYS A 1 82 ? -17.939 2.423 -0.082 1.00 88.31 82 LYS A CA 1
ATOM 698 C C . LYS A 1 82 ? -18.627 1.389 0.808 1.00 88.31 82 LYS A C 1
ATOM 700 O O . LYS A 1 82 ? -19.841 1.443 0.946 1.00 88.31 82 LYS A O 1
ATOM 705 N N . ILE A 1 83 ? -17.871 0.411 1.307 1.00 81.69 83 ILE A N 1
ATOM 706 C CA . ILE A 1 83 ? -18.383 -0.708 2.108 1.00 81.69 83 ILE A CA 1
ATOM 707 C C . ILE A 1 83 ? -18.406 -0.354 3.603 1.00 81.69 83 ILE A C 1
ATOM 709 O O . ILE A 1 83 ? -19.275 -0.850 4.317 1.00 81.69 83 ILE A O 1
ATOM 713 N N . ASN A 1 84 ? -17.462 0.474 4.059 1.00 69.81 84 ASN A N 1
ATOM 714 C CA . ASN A 1 84 ? -17.393 1.011 5.423 1.00 69.81 84 ASN A CA 1
ATOM 715 C C . ASN A 1 84 ? -18.206 2.298 5.569 1.00 69.81 84 ASN A C 1
ATOM 717 O O . ASN A 1 84 ? -18.766 2.498 6.667 1.00 69.81 84 ASN A O 1
#

Radius of gyration: 13.97 Å; chains: 1; bounding box: 43×21×36 Å

Secondary structure (DSSP, 8-state):
-HHHHHHHHHHHHIIIIIHHHSPPEETTEE-TT--TT-PPBP---HHHHHHHHTTTTBHHHHHH-TTS-GGGHHHHHHHHHHH-

Foldseek 3Di:
DVVVVVVLVCLCCVLQPPPQQPFDQDPNDTPPPSDPLRGAADPDDPVVCCVRHLVSSRVNLCVVCVPDDSPCSNVSVVVVVVVD

Organism: NCBI:txid392030